Protein AF-A0AAU7JBZ3-F1 (afdb_monomer)

Radius of gyration: 25.98 Å; Cα contacts (8 Å, |Δi|>4): 97; chains: 1; bounding box: 43×74×64 Å

Foldseek 3Di:
DDDDDDDDDDDDDDDDDDDDDDDDPPVCCLVVVLVVLLVVCVVCLPDQDAVVSVVVNCVSQVWDWADDPPAQWIWIDDPPDPDIQIWRRPPPTPSVSSVVSSVCCVVGGDPD

pLDDT: mean 71.48, std 16.35, range [36.88, 90.06]

Organism: NCBI:txid3149229

Solvent-accessible surface area (backbone atoms only — not comparable to full-atom values): 7228 Å² total; per-residue (Å²): 132,86,80,85,85,74,90,77,88,86,81,85,88,82,86,80,90,78,84,82,80,87,83,83,84,65,92,54,56,80,66,46,55,57,51,47,56,56,51,48,46,68,75,44,35,77,49,90,58,47,69,64,58,54,44,52,52,28,58,69,38,72,32,47,72,44,75,43,95,86,50,62,40,31,40,39,39,41,94,88,42,96,62,70,51,77,40,63,62,56,82,72,40,58,36,67,54,48,51,50,49,52,51,49,42,75,75,60,39,64,90,122

Secondary structure (DSSP, 8-state):
---------------------S----TTHHHHHHHHHHHHHHH-TTS---HHHHHHHHHHTT-EEEE-SSSSEEEEE-SS-SS-EEEE-SSSPPHHHHHHHHHHHHHH----

Mean predicted aligned error: 14.29 Å

Sequence (112 aa):
MLVRCAFQADPARIAGWTSRPLGLFSPNSALNAKQDLLAQMRRNPAGDWSIGDVEVLCRQHGLTFIRGAGTSHCHVKHRAAPEMLTIPARRPIKPVYIRLLVRYILQHGDAR

Structure (mmCIF, N/CA/C/O backbone):
data_AF-A0AAU7JBZ3-F1
#
_entry.id   AF-A0AAU7JBZ3-F1
#
loop_
_atom_site.group_PDB
_atom_site.id
_atom_site.type_symbol
_atom_site.label_atom_id
_atom_site.label_alt_id
_atom_site.label_comp_id
_atom_site.label_asym_id
_atom_site.label_entity_id
_atom_site.label_seq_id
_atom_site.pdbx_PDB_ins_code
_atom_site.Cartn_x
_atom_site.Cartn_y
_atom_site.Cartn_z
_atom_site.occupancy
_atom_site.B_iso_or_equiv
_atom_site.auth_seq_id
_atom_site.auth_comp_id
_atom_site.auth_asym_id
_atom_site.auth_atom_id
_atom_site.pdbx_PDB_model_num
ATOM 1 N N . MET A 1 1 ? -31.923 -60.349 42.322 1.00 41.91 1 MET A N 1
ATOM 2 C CA . MET A 1 1 ? -31.079 -59.218 41.878 1.00 41.91 1 MET A CA 1
ATOM 3 C C . MET A 1 1 ? -32.030 -58.068 41.549 1.00 41.91 1 MET A C 1
ATOM 5 O O . MET A 1 1 ? -32.618 -58.109 40.486 1.00 41.91 1 MET A O 1
ATOM 9 N N . LEU A 1 2 ? -32.456 -57.174 42.460 1.00 42.59 2 LEU A N 1
ATOM 10 C CA . LEU A 1 2 ? -31.678 -56.281 43.349 1.00 42.59 2 LEU A CA 1
ATOM 11 C C . LEU A 1 2 ? -30.587 -55.584 42.509 1.00 42.59 2 LEU A C 1
ATOM 13 O O . LEU A 1 2 ? -29.749 -56.286 41.967 1.00 42.59 2 LEU A O 1
ATOM 17 N N . VAL A 1 3 ? -30.540 -54.263 42.312 1.00 45.34 3 VAL A N 1
ATOM 18 C CA . VAL A 1 3 ? -30.856 -53.160 43.230 1.00 45.34 3 VAL A CA 1
ATOM 19 C C . VAL A 1 3 ? -31.169 -51.880 42.431 1.00 45.34 3 VAL A C 1
ATOM 21 O O . VAL A 1 3 ? -30.595 -51.630 41.376 1.00 45.34 3 VAL A O 1
ATOM 24 N N . ARG A 1 4 ? -32.076 -51.069 42.986 1.00 43.22 4 ARG A N 1
ATOM 25 C CA . ARG A 1 4 ? -32.376 -49.669 42.649 1.00 43.22 4 ARG A CA 1
ATOM 26 C C . ARG A 1 4 ? -31.090 -48.830 42.564 1.00 43.22 4 ARG A C 1
ATOM 28 O O . ARG A 1 4 ? -30.389 -48.726 43.564 1.00 43.22 4 ARG A O 1
ATOM 35 N N . CYS A 1 5 ? -30.831 -48.139 41.457 1.00 36.88 5 CYS A N 1
ATOM 36 C CA . CYS A 1 5 ? -29.909 -47.002 41.504 1.00 36.88 5 CYS A CA 1
ATOM 37 C C . CYS A 1 5 ? -30.687 -45.764 41.944 1.00 36.88 5 CYS A C 1
ATOM 39 O O . CYS A 1 5 ? -31.597 -45.291 41.263 1.00 36.88 5 CYS A O 1
ATOM 41 N N . ALA A 1 6 ? -30.360 -45.334 43.158 1.00 47.75 6 ALA A N 1
ATOM 42 C CA . ALA A 1 6 ? -30.934 -44.209 43.852 1.00 47.75 6 ALA A CA 1
ATOM 43 C C . ALA A 1 6 ? -30.585 -42.883 43.167 1.00 47.75 6 ALA A C 1
ATOM 45 O O . ALA A 1 6 ? -29.452 -42.620 42.772 1.00 47.75 6 ALA A O 1
ATOM 46 N N . PHE A 1 7 ? -31.615 -42.052 43.089 1.00 44.12 7 PHE A N 1
ATOM 47 C CA . PHE A 1 7 ? -31.549 -40.604 43.091 1.00 44.12 7 PHE A CA 1
ATOM 48 C C . PHE A 1 7 ? -30.778 -40.133 44.334 1.00 44.12 7 PHE A C 1
ATOM 50 O O . PHE A 1 7 ? -31.244 -40.332 45.455 1.00 44.12 7 PHE A O 1
ATOM 57 N N . GLN A 1 8 ? -29.627 -39.496 44.137 1.00 50.44 8 GLN A N 1
ATOM 58 C CA . GLN A 1 8 ? -28.984 -38.677 45.160 1.00 50.44 8 GLN A CA 1
ATOM 59 C C . GLN A 1 8 ? -28.592 -37.346 44.513 1.00 50.44 8 GLN A C 1
ATOM 61 O O . GLN A 1 8 ? -27.662 -37.265 43.713 1.00 50.44 8 GLN A O 1
ATOM 66 N N . ALA A 1 9 ? -29.374 -36.317 44.822 1.00 41.81 9 ALA A N 1
ATOM 67 C CA . ALA A 1 9 ? -28.968 -34.931 44.692 1.00 41.81 9 ALA A CA 1
ATOM 68 C C . ALA A 1 9 ? -28.212 -34.555 45.972 1.00 41.81 9 ALA A C 1
ATOM 70 O O . ALA A 1 9 ? -28.765 -34.720 47.058 1.00 41.81 9 ALA A O 1
ATOM 71 N N . ASP A 1 10 ? -26.994 -34.030 45.836 1.00 52.62 10 ASP A N 1
ATOM 72 C CA . ASP A 1 10 ? -26.283 -33.363 46.928 1.00 52.62 10 ASP A CA 1
ATOM 73 C C . ASP A 1 10 ? -26.300 -31.837 46.705 1.00 52.62 10 ASP A C 1
ATOM 75 O O . ASP A 1 10 ? -25.863 -31.359 45.650 1.00 52.62 10 ASP A O 1
ATOM 79 N N . PRO A 1 11 ? -26.854 -31.059 47.655 1.00 54.41 11 PRO A N 1
ATOM 80 C CA . PRO A 1 11 ? -27.002 -29.614 47.560 1.00 54.41 11 PRO A CA 1
ATOM 81 C C . PRO A 1 11 ? -25.849 -28.847 48.234 1.00 54.41 11 PRO A C 1
ATOM 83 O O . PRO A 1 11 ? -25.320 -29.258 49.257 1.00 54.41 11 PRO A O 1
ATOM 86 N N . ALA A 1 12 ? -25.604 -27.632 47.729 1.00 46.31 12 ALA A N 1
ATOM 87 C CA . ALA A 1 12 ? -24.965 -26.501 48.423 1.00 46.31 12 ALA A CA 1
ATOM 88 C C . ALA A 1 12 ? -23.424 -26.556 48.610 1.00 46.31 12 ALA A C 1
ATOM 90 O O . ALA A 1 12 ? -22.854 -27.404 49.275 1.00 46.31 12 ALA A O 1
ATOM 91 N N . ARG A 1 13 ? -22.709 -25.638 47.944 1.00 47.75 13 ARG A N 1
ATOM 92 C CA . ARG A 1 13 ? -22.163 -24.373 48.503 1.00 47.75 13 ARG A CA 1
ATOM 93 C C . ARG A 1 13 ? -20.866 -24.522 49.312 1.00 47.75 13 ARG A C 1
ATOM 95 O O . ARG A 1 13 ? -20.899 -24.679 50.522 1.00 47.75 13 ARG A O 1
ATOM 102 N N . ILE A 1 14 ? -19.761 -24.194 48.646 1.00 53.84 14 ILE A N 1
ATOM 103 C CA . ILE A 1 14 ? -18.653 -23.380 49.177 1.00 53.84 14 ILE A CA 1
ATOM 104 C C . ILE A 1 14 ? -18.144 -22.545 47.983 1.00 53.84 14 ILE A C 1
ATOM 106 O O . ILE A 1 14 ? -17.627 -23.082 47.017 1.00 53.84 14 ILE A O 1
ATOM 110 N N . ALA A 1 15 ? -18.633 -21.321 47.773 1.00 46.28 15 ALA A N 1
ATOM 111 C CA . ALA A 1 15 ? -18.069 -20.072 48.292 1.00 46.28 15 ALA A CA 1
ATOM 112 C C . ALA A 1 15 ? -16.550 -19.934 48.057 1.00 46.28 15 ALA A C 1
ATOM 114 O O . ALA A 1 15 ? -15.773 -20.651 48.674 1.00 46.28 15 ALA A O 1
ATOM 115 N N . GLY A 1 16 ? -16.144 -18.944 47.247 1.00 38.59 16 GLY A N 1
ATOM 116 C CA . GLY A 1 16 ? -14.800 -18.356 47.352 1.00 38.59 16 GLY A CA 1
ATOM 117 C C . GLY A 1 16 ? -14.021 -18.173 46.050 1.00 38.59 16 GLY A C 1
ATOM 118 O O . GLY A 1 16 ? -13.092 -18.915 45.777 1.00 38.59 16 GLY A O 1
ATOM 119 N N . TRP A 1 17 ? -14.383 -17.142 45.285 1.00 53.94 17 TRP A N 1
ATOM 120 C CA . TRP A 1 17 ? -13.453 -16.166 44.703 1.00 53.94 17 TRP A CA 1
ATOM 121 C C . TRP A 1 17 ? -12.099 -16.692 44.192 1.00 53.94 17 TRP A C 1
ATOM 123 O O . TRP A 1 17 ? -11.090 -16.610 44.887 1.00 53.94 17 TRP A O 1
ATOM 133 N N . THR A 1 18 ? -12.037 -17.025 42.902 1.00 58.25 18 THR A N 1
ATOM 134 C CA . THR A 1 18 ? -10.880 -16.633 42.092 1.00 58.25 18 THR A CA 1
ATOM 135 C C . THR A 1 18 ? -11.340 -15.939 40.815 1.00 58.25 18 THR A C 1
ATOM 137 O O . THR A 1 18 ? -12.317 -16.290 40.158 1.00 58.25 18 THR A O 1
ATOM 140 N N . SER A 1 19 ? -10.654 -14.837 40.565 1.00 49.12 19 SER A N 1
ATOM 141 C CA . SER A 1 19 ? -10.862 -13.839 39.536 1.00 49.12 19 SER A CA 1
ATOM 142 C C . SER A 1 19 ? -10.791 -14.357 38.095 1.00 49.12 19 SER A C 1
ATOM 144 O O . SER A 1 19 ? -9.793 -14.947 37.705 1.00 49.12 19 SER A O 1
ATOM 146 N N . ARG A 1 20 ? -11.735 -13.849 37.288 1.00 55.03 20 ARG A N 1
ATOM 147 C CA . ARG A 1 20 ? -11.538 -13.306 35.924 1.00 55.03 20 ARG A CA 1
ATOM 148 C C . ARG A 1 20 ? -11.320 -14.313 34.769 1.00 55.03 20 ARG A C 1
ATOM 150 O O . ARG A 1 20 ? -10.921 -15.449 34.972 1.00 55.03 20 ARG A O 1
ATOM 157 N N . PRO A 1 21 ? -11.736 -13.911 33.552 1.00 50.44 21 PRO A N 1
ATOM 158 C CA . PRO A 1 21 ? -12.649 -14.694 32.726 1.00 50.44 21 PRO A CA 1
ATOM 159 C C . PRO A 1 21 ? -11.966 -15.675 31.775 1.00 50.44 21 PRO A C 1
ATOM 161 O O . PRO A 1 21 ? -10.817 -15.511 31.369 1.00 50.44 21 PRO A O 1
ATOM 164 N N . LEU A 1 22 ? -12.766 -16.658 31.365 1.00 54.81 22 LEU A N 1
ATOM 165 C CA . LEU A 1 22 ? -12.526 -17.520 30.220 1.00 54.81 22 LEU A CA 1
ATOM 166 C C . LEU A 1 22 ? -12.202 -16.693 28.970 1.00 54.81 22 LEU A C 1
ATOM 168 O O . LEU A 1 22 ? -13.029 -15.915 28.504 1.00 54.81 22 LEU A O 1
ATOM 172 N N . GLY A 1 23 ? -11.024 -16.966 28.414 1.00 51.78 23 GLY A N 1
ATOM 173 C CA . GLY A 1 23 ? -10.789 -16.973 26.975 1.00 51.78 23 GLY A CA 1
ATOM 174 C C . GLY A 1 23 ? -10.597 -15.612 26.316 1.00 51.78 23 GLY A C 1
ATOM 175 O O . GLY A 1 23 ? -11.556 -14.900 26.062 1.00 51.78 23 GLY A O 1
ATOM 176 N N . LEU A 1 24 ? -9.348 -15.319 25.949 1.00 50.56 24 LEU A N 1
ATOM 177 C CA . LEU A 1 24 ? -8.942 -14.864 24.606 1.00 50.56 24 LEU A CA 1
ATOM 178 C C . LEU A 1 24 ? -7.422 -14.622 24.584 1.00 50.56 24 LEU A C 1
ATOM 180 O O . LEU A 1 24 ? -6.941 -13.581 24.155 1.00 50.56 24 LEU A O 1
ATOM 184 N N . PHE A 1 25 ? -6.630 -15.599 25.029 1.00 48.41 25 PHE A N 1
ATOM 185 C CA . PHE A 1 25 ? -5.242 -15.683 24.573 1.00 48.41 25 PHE A CA 1
ATOM 186 C C . PHE A 1 25 ? -5.228 -16.664 23.405 1.00 48.41 25 PHE A C 1
ATOM 188 O O . PHE A 1 25 ? -4.929 -17.843 23.557 1.00 48.41 25 PHE A O 1
ATOM 195 N N . SER A 1 26 ? -5.688 -16.189 22.246 1.00 51.88 26 SER A N 1
ATOM 196 C CA . SER A 1 26 ? -5.518 -16.923 20.995 1.00 51.88 26 SER A CA 1
ATOM 197 C C . SER A 1 26 ? -4.044 -16.803 20.598 1.00 51.88 26 SER A C 1
ATOM 199 O O . SER A 1 26 ? -3.598 -15.686 20.338 1.00 51.88 26 SER A O 1
ATOM 201 N N . PRO A 1 27 ? -3.266 -17.898 20.524 1.00 50.56 27 PRO A N 1
ATOM 202 C CA . PRO A 1 27 ? -1.858 -17.840 20.127 1.00 50.56 27 PRO A CA 1
ATOM 203 C C . PRO A 1 27 ? -1.661 -17.553 18.623 1.00 50.56 27 PRO A C 1
ATOM 205 O O . PRO A 1 27 ? -0.548 -17.650 18.120 1.00 50.56 27 PRO A O 1
ATOM 208 N N . ASN A 1 28 ? -2.717 -17.168 17.895 1.00 49.78 28 ASN A N 1
ATOM 209 C CA . ASN A 1 28 ? -2.697 -16.940 16.448 1.00 49.78 28 ASN A CA 1
ATOM 210 C C . ASN A 1 28 ? -2.698 -15.451 16.045 1.00 49.78 28 ASN A C 1
ATOM 212 O O . ASN A 1 28 ? -3.157 -15.078 14.964 1.00 49.78 28 ASN A O 1
ATOM 216 N N . SER A 1 29 ? -2.172 -14.575 16.903 1.00 54.78 29 SER A N 1
ATOM 217 C CA . SER A 1 29 ? -2.165 -13.119 16.690 1.00 54.78 29 SER A CA 1
ATOM 218 C C . SER A 1 29 ? -1.404 -12.681 15.431 1.00 54.78 29 SER A C 1
ATOM 220 O O . SER A 1 29 ? -1.767 -11.685 14.815 1.00 54.78 29 SER A O 1
ATOM 222 N N . ALA A 1 30 ? -0.387 -13.431 14.995 1.00 49.97 30 ALA A N 1
ATOM 223 C CA . ALA A 1 30 ? 0.414 -13.072 13.821 1.00 49.97 30 ALA A CA 1
ATOM 224 C C . ALA A 1 30 ? -0.270 -13.384 12.473 1.00 49.97 30 ALA A C 1
ATOM 226 O O . ALA A 1 30 ? -0.023 -12.683 11.490 1.00 49.97 30 ALA A O 1
ATOM 227 N N . LEU A 1 31 ? -1.136 -14.407 12.418 1.00 51.12 31 LEU A N 1
ATOM 228 C CA . LEU A 1 31 ? -1.934 -14.730 11.226 1.00 51.12 31 LEU A CA 1
ATOM 229 C C . LEU A 1 31 ? -3.208 -13.876 11.166 1.00 51.12 31 LEU A C 1
ATOM 231 O O . LEU A 1 31 ? -3.542 -13.352 10.103 1.00 51.12 31 LEU A O 1
ATOM 235 N N . ASN A 1 32 ? -3.855 -13.644 12.315 1.00 52.75 32 ASN A N 1
ATOM 236 C CA . ASN A 1 32 ? -5.060 -12.818 12.379 1.00 52.75 32 ASN A CA 1
ATOM 237 C C . ASN A 1 32 ? -4.776 -11.332 12.143 1.00 52.75 32 ASN A C 1
ATOM 239 O O . ASN A 1 32 ? -5.555 -10.701 11.443 1.00 52.75 32 ASN A O 1
ATOM 243 N N . ALA A 1 33 ? -3.665 -10.766 12.636 1.00 55.00 33 ALA A N 1
ATOM 244 C CA . ALA A 1 33 ? -3.382 -9.333 12.471 1.00 55.00 33 ALA A CA 1
ATOM 245 C C . ALA A 1 33 ? -3.265 -8.893 10.999 1.00 55.00 33 ALA A C 1
ATOM 247 O O . ALA A 1 33 ? -3.677 -7.784 10.657 1.00 55.00 33 ALA A O 1
ATOM 248 N N . LYS A 1 34 ? -2.744 -9.764 10.119 1.00 57.03 34 LYS A N 1
ATOM 249 C CA . LYS A 1 34 ? -2.679 -9.507 8.667 1.00 57.03 34 LYS A CA 1
ATOM 250 C C . LYS A 1 34 ? -4.078 -9.445 8.050 1.00 57.03 34 LYS A C 1
ATOM 252 O O . LYS A 1 34 ? -4.380 -8.574 7.241 1.00 57.03 34 LYS A O 1
ATOM 257 N N . GLN A 1 35 ? -4.938 -10.381 8.445 1.00 60.94 35 GLN A N 1
ATOM 258 C CA . GLN A 1 35 ? -6.304 -10.484 7.938 1.00 60.94 35 GLN A CA 1
ATOM 259 C C . GLN A 1 35 ? -7.217 -9.398 8.518 1.00 60.94 35 GLN A C 1
ATOM 261 O O . GLN A 1 35 ? -8.136 -8.951 7.833 1.00 60.94 35 GLN A O 1
ATOM 266 N N . ASP A 1 36 ? -6.950 -8.949 9.745 1.00 74.31 36 ASP A N 1
ATOM 267 C CA . ASP A 1 36 ? -7.774 -7.974 10.455 1.00 74.31 36 ASP A CA 1
ATOM 268 C C . ASP A 1 36 ? -7.731 -6.606 9.765 1.00 74.31 36 ASP A C 1
ATOM 270 O O . ASP A 1 36 ? -8.775 -6.041 9.445 1.00 74.31 36 ASP A O 1
ATOM 274 N N . LEU A 1 37 ? -6.540 -6.109 9.407 1.00 81.25 37 LEU A N 1
ATOM 275 C CA . LEU A 1 37 ? -6.408 -4.805 8.748 1.00 81.25 37 LEU A CA 1
ATOM 276 C C . LEU A 1 37 ? -7.048 -4.798 7.348 1.00 81.25 37 LEU A C 1
ATOM 278 O O . LEU A 1 37 ? -7.790 -3.874 7.005 1.00 81.25 37 LEU A O 1
ATOM 282 N N . LEU A 1 38 ? -6.836 -5.858 6.556 1.00 84.50 38 LEU A N 1
ATOM 283 C CA . LEU A 1 38 ? -7.477 -6.009 5.245 1.00 84.50 38 LEU A CA 1
ATOM 284 C C . LEU A 1 38 ? -9.006 -6.087 5.375 1.00 84.50 38 LEU A C 1
ATOM 286 O O . LEU A 1 38 ? -9.737 -5.458 4.604 1.00 84.50 38 LEU A O 1
ATOM 290 N N . ALA A 1 39 ? -9.506 -6.843 6.356 1.00 83.88 39 ALA A N 1
ATOM 291 C CA . ALA A 1 39 ? -10.934 -6.969 6.616 1.00 83.88 39 ALA A CA 1
ATOM 292 C C . ALA A 1 39 ? -11.550 -5.640 7.077 1.00 83.88 39 ALA A C 1
ATOM 294 O O . ALA A 1 39 ? -12.655 -5.305 6.645 1.00 83.88 39 ALA A O 1
ATOM 295 N N . GLN A 1 40 ? -10.842 -4.859 7.895 1.00 84.12 40 GLN A N 1
ATOM 296 C CA . GLN A 1 40 ? -11.270 -3.533 8.338 1.00 84.12 40 GLN A CA 1
ATOM 297 C C . GLN A 1 40 ? -11.325 -2.536 7.173 1.00 84.12 40 GLN A C 1
ATOM 299 O O . GLN A 1 40 ? -12.359 -1.892 6.987 1.00 84.12 40 GLN A O 1
ATOM 304 N N . MET A 1 41 ? -10.293 -2.481 6.321 1.00 84.69 41 MET A N 1
ATOM 305 C CA . MET A 1 41 ? -10.300 -1.648 5.107 1.00 84.69 41 MET A CA 1
ATOM 306 C C . MET A 1 41 ? -11.403 -2.056 4.124 1.00 84.69 41 MET A C 1
ATOM 308 O O . MET A 1 41 ? -11.995 -1.204 3.460 1.00 84.69 41 MET A O 1
ATOM 312 N N . ARG A 1 42 ? -11.731 -3.353 4.049 1.00 84.62 42 ARG A N 1
ATOM 313 C CA . ARG A 1 42 ? -12.827 -3.856 3.209 1.00 84.62 42 ARG A CA 1
ATOM 314 C C . ARG A 1 42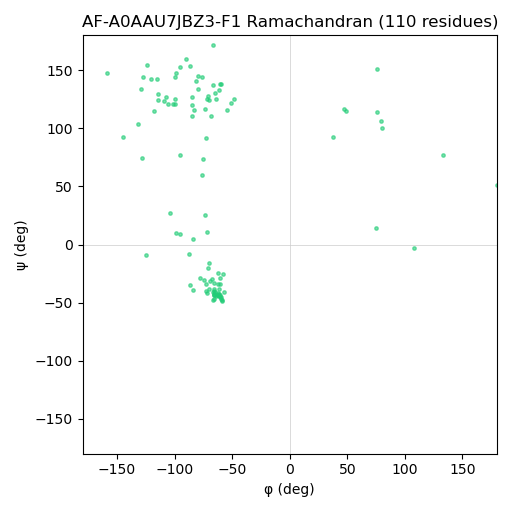 ? -14.208 -3.502 3.763 1.00 84.62 42 ARG A C 1
ATOM 316 O O . ARG A 1 42 ? -15.097 -3.178 2.980 1.00 84.62 42 ARG A O 1
ATOM 323 N N . ARG A 1 43 ? -14.396 -3.571 5.086 1.00 86.00 43 ARG A N 1
ATOM 324 C CA . ARG A 1 43 ? -15.659 -3.222 5.765 1.00 86.00 43 ARG A CA 1
ATOM 325 C C . ARG A 1 43 ? -15.912 -1.717 5.763 1.00 86.00 43 ARG A C 1
ATOM 327 O O . ARG A 1 43 ? -17.039 -1.303 5.520 1.00 86.00 43 ARG A O 1
ATOM 334 N N . ASN A 1 44 ? -14.876 -0.913 6.004 1.00 87.31 44 ASN A N 1
ATOM 335 C CA . ASN A 1 44 ? -14.975 0.541 6.051 1.00 87.31 44 ASN A CA 1
ATOM 336 C C . ASN A 1 44 ? -13.935 1.224 5.144 1.00 87.31 44 ASN A C 1
ATOM 338 O O . ASN A 1 44 ? -12.970 1.812 5.632 1.00 87.31 44 ASN A O 1
ATOM 342 N N . PRO A 1 45 ? -14.118 1.209 3.812 1.00 82.81 45 PRO A N 1
ATOM 343 C CA . PRO A 1 45 ? -13.167 1.829 2.890 1.00 82.81 45 PRO A CA 1
ATOM 344 C C . PRO A 1 45 ? -13.159 3.365 2.948 1.00 82.81 45 PRO A C 1
ATOM 346 O O . PRO A 1 45 ? -12.231 3.971 2.424 1.00 82.81 45 PRO A O 1
ATOM 349 N N . ALA A 1 46 ? -14.180 3.996 3.542 1.00 82.25 46 ALA A N 1
ATOM 350 C CA . ALA A 1 46 ? -14.288 5.451 3.700 1.00 82.25 46 ALA A CA 1
ATOM 351 C C . ALA A 1 46 ? -13.787 5.958 5.064 1.00 82.25 46 ALA A C 1
ATOM 353 O O . ALA A 1 46 ? -13.993 7.124 5.383 1.00 82.25 46 ALA A O 1
ATOM 354 N N . GLY A 1 47 ? -13.154 5.091 5.861 1.00 80.81 47 GLY A N 1
ATOM 355 C CA . GLY A 1 47 ? -12.513 5.490 7.110 1.00 80.81 47 GLY A CA 1
ATOM 356 C C . GLY A 1 47 ? -11.301 6.403 6.905 1.00 80.81 47 GLY A C 1
ATOM 357 O O . GLY A 1 47 ? -10.810 6.587 5.788 1.00 80.81 47 GLY A O 1
ATOM 358 N N . ASP A 1 48 ? -10.792 6.936 8.013 1.00 81.75 48 ASP A N 1
ATOM 359 C CA . ASP A 1 48 ? -9.622 7.817 8.069 1.00 81.75 48 ASP A CA 1
ATOM 360 C C . ASP A 1 48 ? -8.297 7.055 7.898 1.00 81.75 48 ASP A C 1
ATOM 362 O O . ASP A 1 48 ? -7.424 7.059 8.765 1.00 81.75 48 ASP A O 1
ATOM 366 N N . TRP A 1 49 ? -8.134 6.382 6.758 1.00 84.69 49 TRP A N 1
ATOM 367 C CA . TRP A 1 49 ? -6.946 5.582 6.474 1.00 84.69 49 TRP A CA 1
ATOM 368 C C . TRP A 1 49 ? -5.717 6.457 6.224 1.00 84.69 49 TRP A C 1
ATOM 370 O O . TRP A 1 49 ? -5.708 7.366 5.385 1.00 84.69 49 TRP A O 1
ATOM 380 N N . SER A 1 50 ? -4.646 6.152 6.948 1.00 84.31 50 SER A N 1
ATOM 381 C CA . SER A 1 50 ? -3.334 6.762 6.797 1.00 84.31 50 SER A CA 1
ATOM 382 C C . SER A 1 50 ? -2.519 6.030 5.736 1.00 84.31 50 SER A C 1
ATOM 384 O O . SER A 1 50 ? -2.633 4.819 5.551 1.00 84.31 50 SER A O 1
ATOM 386 N N . ILE A 1 51 ? -1.579 6.739 5.108 1.00 83.06 51 ILE A N 1
ATOM 387 C CA . ILE A 1 51 ? -0.576 6.089 4.256 1.00 83.06 51 ILE A CA 1
ATOM 388 C C . ILE A 1 51 ? 0.308 5.109 5.051 1.00 83.06 51 ILE A C 1
ATOM 390 O O . ILE A 1 51 ? 0.832 4.154 4.489 1.00 83.06 51 ILE A O 1
ATOM 394 N N . GLY A 1 52 ? 0.439 5.325 6.366 1.00 84.00 52 GLY A N 1
ATOM 395 C CA . GLY A 1 52 ? 1.109 4.389 7.270 1.00 84.00 52 GLY A CA 1
ATOM 396 C C . GLY A 1 52 ? 0.371 3.053 7.378 1.00 84.00 52 GLY A C 1
ATOM 397 O O . GLY A 1 52 ? 1.016 2.013 7.318 1.00 84.00 52 GLY A O 1
ATOM 398 N N . ASP A 1 53 ? -0.964 3.069 7.439 1.00 84.88 53 ASP A N 1
ATOM 399 C CA . ASP A 1 53 ? -1.772 1.841 7.487 1.00 84.88 53 ASP A CA 1
ATOM 400 C C . ASP A 1 53 ? -1.651 1.068 6.171 1.00 84.88 53 ASP A C 1
ATOM 402 O O . ASP A 1 53 ? -1.487 -0.149 6.163 1.00 84.88 53 ASP A O 1
ATOM 406 N N . VAL A 1 54 ? -1.655 1.793 5.045 1.00 85.12 54 VAL A N 1
ATOM 407 C CA . VAL A 1 54 ? -1.426 1.224 3.709 1.00 85.12 54 VAL A CA 1
ATOM 408 C C . VAL A 1 54 ? -0.035 0.599 3.604 1.00 85.12 54 VAL A C 1
ATOM 410 O O . VAL A 1 54 ? 0.101 -0.494 3.061 1.00 85.12 54 VAL A O 1
ATOM 413 N N . GLU A 1 55 ? 0.999 1.255 4.129 1.00 86.69 55 GLU A N 1
ATOM 414 C CA . GLU A 1 55 ? 2.360 0.719 4.135 1.00 86.69 55 GLU A CA 1
ATOM 415 C C . GLU A 1 55 ? 2.471 -0.554 4.980 1.00 86.69 55 GLU A C 1
ATOM 417 O O . GLU A 1 55 ? 3.074 -1.531 4.531 1.00 86.69 55 GLU A O 1
ATOM 422 N N . VAL A 1 56 ? 1.876 -0.567 6.177 1.00 87.00 56 VAL A N 1
ATOM 423 C CA . VAL A 1 56 ? 1.834 -1.756 7.041 1.00 87.00 56 VAL A CA 1
ATOM 424 C C . VAL A 1 56 ? 1.142 -2.906 6.316 1.00 87.00 56 VAL A C 1
ATOM 426 O O . VAL A 1 56 ? 1.706 -3.998 6.243 1.00 87.00 56 VAL A O 1
ATOM 429 N N . LEU A 1 57 ? -0.020 -2.650 5.708 1.00 86.44 57 LEU A N 1
ATOM 430 C CA . LEU A 1 57 ? -0.755 -3.648 4.935 1.00 86.44 57 LEU A CA 1
ATOM 431 C C . LEU A 1 57 ? 0.081 -4.184 3.763 1.00 86.44 57 LEU A C 1
ATOM 433 O O . LEU A 1 57 ? 0.172 -5.393 3.560 1.00 86.44 57 LEU A O 1
ATOM 437 N N . CYS A 1 58 ? 0.747 -3.298 3.020 1.00 86.19 58 CYS A N 1
ATOM 438 C CA . CYS A 1 58 ? 1.619 -3.690 1.916 1.00 86.19 58 CYS A CA 1
ATOM 439 C C . CYS A 1 58 ? 2.747 -4.613 2.394 1.00 86.19 58 CYS A C 1
ATOM 441 O O . CYS A 1 58 ? 2.936 -5.692 1.835 1.00 86.19 58 CYS A O 1
ATOM 443 N N . ARG A 1 59 ? 3.446 -4.237 3.472 1.00 83.81 59 ARG A N 1
ATOM 444 C CA . ARG A 1 59 ? 4.523 -5.049 4.059 1.00 83.81 59 ARG A CA 1
ATOM 445 C C . ARG A 1 59 ? 4.024 -6.410 4.547 1.00 83.81 59 ARG A C 1
ATOM 447 O O . ARG A 1 59 ? 4.722 -7.405 4.379 1.00 83.81 59 ARG A O 1
ATOM 454 N N . GLN A 1 60 ? 2.823 -6.471 5.121 1.00 83.62 60 GLN A N 1
ATOM 455 C CA . GLN A 1 60 ? 2.211 -7.718 5.594 1.00 83.62 60 GLN A CA 1
ATOM 456 C C . GLN A 1 60 ? 1.883 -8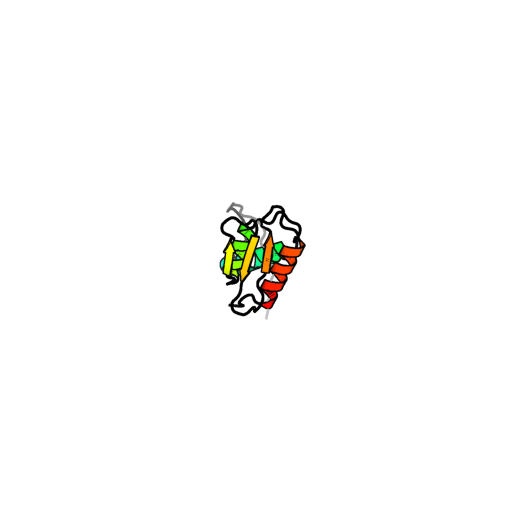.699 4.458 1.00 83.62 60 GLN A C 1
ATOM 458 O O . GLN A 1 60 ? 1.973 -9.910 4.671 1.00 83.62 60 GLN A O 1
ATOM 463 N N . HIS A 1 61 ? 1.531 -8.181 3.278 1.00 82.06 61 HIS A N 1
ATOM 464 C CA . HIS A 1 61 ? 1.151 -8.952 2.089 1.00 82.06 61 HIS A CA 1
ATOM 465 C C . HIS A 1 61 ? 2.282 -9.129 1.058 1.00 82.06 61 HIS A C 1
ATOM 467 O O . HIS A 1 61 ? 2.019 -9.589 -0.049 1.00 82.06 61 HIS A O 1
ATOM 473 N N . GLY A 1 62 ? 3.527 -8.762 1.391 1.00 82.06 62 GLY A N 1
ATOM 474 C CA . GLY A 1 62 ? 4.676 -8.914 0.484 1.00 82.06 62 GLY A CA 1
ATOM 475 C C . GLY A 1 62 ? 4.733 -7.889 -0.658 1.00 82.06 62 GLY A C 1
ATOM 476 O O . GLY A 1 62 ? 5.494 -8.048 -1.611 1.00 82.06 62 GLY A O 1
ATOM 477 N N . LEU A 1 63 ? 3.950 -6.813 -0.576 1.00 85.94 63 LEU A N 1
ATOM 478 C CA . LEU A 1 63 ? 3.941 -5.733 -1.558 1.00 85.94 63 LEU A CA 1
ATOM 479 C C . LEU A 1 63 ? 5.098 -4.757 -1.310 1.00 85.94 63 LEU A C 1
ATOM 481 O O . LEU A 1 63 ? 5.393 -4.368 -0.179 1.00 85.94 63 LEU A O 1
ATOM 485 N N . THR A 1 64 ? 5.716 -4.290 -2.393 1.00 85.69 64 THR A N 1
ATOM 486 C CA . THR A 1 64 ? 6.734 -3.239 -2.347 1.00 85.69 64 THR A CA 1
ATOM 487 C C . THR A 1 64 ? 6.055 -1.876 -2.319 1.00 85.69 64 THR A C 1
ATOM 489 O O . THR A 1 64 ? 5.394 -1.473 -3.278 1.00 85.69 64 THR A O 1
ATOM 492 N N . PHE A 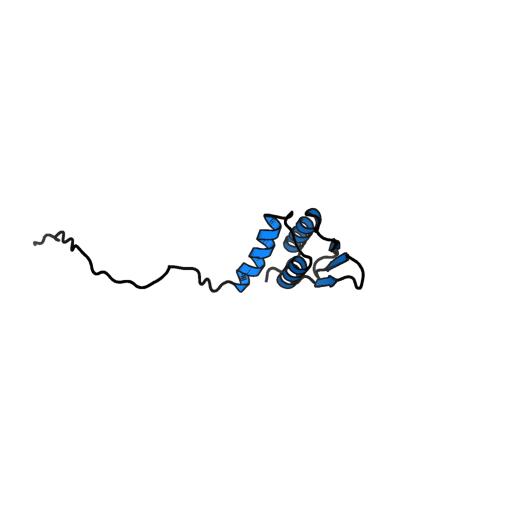1 65 ? 6.236 -1.156 -1.215 1.00 85.62 65 PHE A N 1
ATOM 493 C CA . PHE A 1 65 ? 5.708 0.189 -1.026 1.00 85.62 65 PHE A CA 1
ATOM 494 C C . PHE A 1 65 ? 6.809 1.231 -1.251 1.00 85.62 65 PHE A C 1
ATOM 496 O O . PHE A 1 65 ? 7.831 1.223 -0.568 1.00 85.62 65 PHE A O 1
ATOM 503 N N . ILE A 1 66 ? 6.602 2.132 -2.211 1.00 85.19 66 ILE A N 1
ATOM 5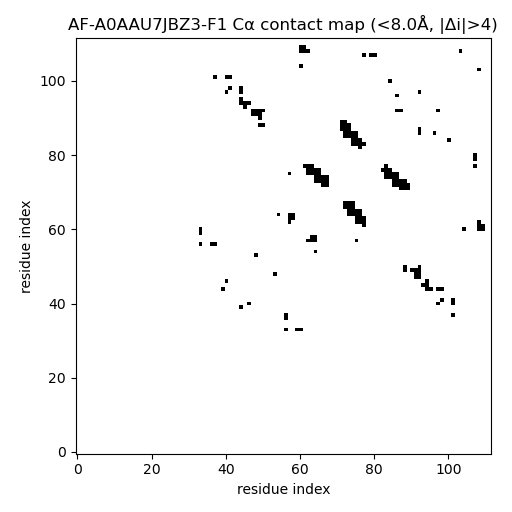04 C CA . ILE A 1 66 ? 7.559 3.171 -2.602 1.00 85.19 66 ILE A CA 1
ATOM 505 C C . ILE A 1 66 ? 6.921 4.531 -2.331 1.00 85.19 66 ILE A C 1
ATOM 507 O O . ILE A 1 66 ? 5.933 4.911 -2.964 1.00 85.19 66 ILE A O 1
ATOM 511 N N . ARG A 1 67 ? 7.501 5.288 -1.396 1.00 80.00 67 ARG A N 1
ATOM 512 C CA . ARG A 1 67 ? 7.127 6.691 -1.176 1.00 80.00 67 ARG A CA 1
ATOM 513 C C . ARG A 1 67 ? 7.805 7.568 -2.223 1.00 80.00 67 ARG A C 1
ATOM 515 O O . ARG A 1 67 ? 9.001 7.419 -2.463 1.00 80.00 67 ARG A O 1
ATOM 522 N N . GLY A 1 68 ? 7.057 8.487 -2.829 1.00 74.94 68 GLY A N 1
ATOM 523 C CA . GLY A 1 68 ? 7.641 9.514 -3.683 1.00 74.94 68 GLY A CA 1
ATOM 524 C C . GLY A 1 68 ? 8.546 10.444 -2.872 1.00 74.94 68 GLY A C 1
ATOM 525 O O . GLY A 1 68 ? 8.143 10.953 -1.826 1.00 74.94 68 GLY A O 1
ATOM 526 N N . ALA A 1 69 ? 9.772 10.676 -3.342 1.00 61.53 69 ALA A N 1
ATOM 527 C CA . ALA A 1 69 ? 10.735 11.577 -2.708 1.00 61.53 69 ALA A CA 1
ATOM 528 C C . ALA A 1 69 ? 10.361 13.050 -2.972 1.00 61.53 69 ALA A C 1
ATOM 530 O O . ALA A 1 69 ? 10.966 13.717 -3.804 1.00 61.53 69 ALA A O 1
ATOM 531 N N . GLY A 1 70 ? 9.316 13.538 -2.296 1.00 62.66 70 GLY A N 1
ATOM 532 C CA . GLY A 1 70 ? 8.813 14.914 -2.422 1.00 62.66 70 GLY A CA 1
ATOM 533 C C . GLY A 1 70 ? 7.479 15.048 -3.160 1.00 62.66 70 GLY A C 1
ATOM 534 O O . GLY A 1 70 ? 6.927 16.142 -3.226 1.00 62.66 70 GLY A O 1
ATOM 535 N N . THR A 1 71 ? 6.913 13.950 -3.668 1.00 63.62 71 THR A N 1
ATOM 536 C CA . THR A 1 71 ? 5.559 13.944 -4.233 1.00 63.62 71 THR A CA 1
ATOM 537 C C . THR A 1 71 ? 4.569 13.386 -3.217 1.00 63.62 71 THR A C 1
ATOM 539 O O . THR A 1 71 ? 4.862 12.451 -2.475 1.00 63.62 71 THR A O 1
ATOM 542 N N . SER A 1 72 ? 3.349 13.927 -3.185 1.00 74.56 72 SER A N 1
ATOM 543 C CA . SER A 1 72 ? 2.257 13.385 -2.363 1.00 74.56 72 SER A CA 1
ATOM 544 C C . SER A 1 72 ? 1.692 12.083 -2.936 1.00 74.56 72 SER A C 1
ATOM 546 O O . SER A 1 72 ? 0.526 11.782 -2.714 1.00 74.56 72 SER A O 1
ATOM 548 N N . HIS A 1 73 ? 2.470 11.331 -3.709 1.00 80.06 73 HIS A N 1
ATOM 549 C CA . HIS A 1 73 ? 2.059 10.080 -4.321 1.00 80.06 73 HIS A CA 1
ATOM 550 C C . HIS A 1 73 ? 2.884 8.941 -3.736 1.00 80.06 73 HIS A C 1
ATOM 552 O O . HIS A 1 73 ? 4.071 9.070 -3.437 1.00 80.06 73 HIS A O 1
ATOM 558 N N . CYS A 1 74 ? 2.226 7.813 -3.539 1.00 82.56 74 CYS A N 1
ATOM 559 C CA . CYS A 1 74 ? 2.856 6.567 -3.156 1.00 82.56 74 CYS A CA 1
ATOM 560 C C . CYS A 1 74 ? 2.563 5.535 -4.232 1.00 82.56 74 CYS A C 1
ATOM 562 O O . CYS A 1 74 ? 1.466 5.501 -4.791 1.00 82.56 74 CYS A O 1
ATOM 564 N N . HIS A 1 75 ? 3.550 4.700 -4.511 1.00 85.50 75 HIS A N 1
ATOM 565 C CA . HIS A 1 75 ? 3.456 3.654 -5.508 1.00 85.50 75 HIS A CA 1
ATOM 566 C C . HIS A 1 75 ? 3.532 2.298 -4.819 1.00 85.50 75 HIS A C 1
ATOM 568 O O . HIS A 1 75 ? 4.440 2.040 -4.029 1.00 85.50 75 HIS A O 1
ATOM 574 N N . VAL A 1 76 ? 2.580 1.431 -5.135 1.00 85.19 76 VAL A N 1
ATOM 575 C CA . VAL A 1 76 ? 2.546 0.043 -4.685 1.00 85.19 76 VAL A CA 1
ATOM 576 C C . VAL A 1 76 ? 2.870 -0.840 -5.882 1.00 85.19 76 VAL A C 1
ATOM 578 O O . VAL A 1 76 ? 2.261 -0.699 -6.945 1.00 85.19 76 VAL A O 1
ATOM 581 N N . LYS A 1 77 ? 3.852 -1.725 -5.715 1.00 84.19 77 LYS A N 1
ATOM 582 C CA . LYS A 1 77 ? 4.269 -2.700 -6.725 1.00 84.19 77 LYS A CA 1
ATOM 583 C C . LYS A 1 77 ? 4.280 -4.099 -6.129 1.00 84.19 77 LYS A C 1
ATOM 585 O O . LYS A 1 77 ? 4.699 -4.286 -4.988 1.00 84.19 77 LYS A O 1
ATOM 590 N N . HIS A 1 78 ? 3.9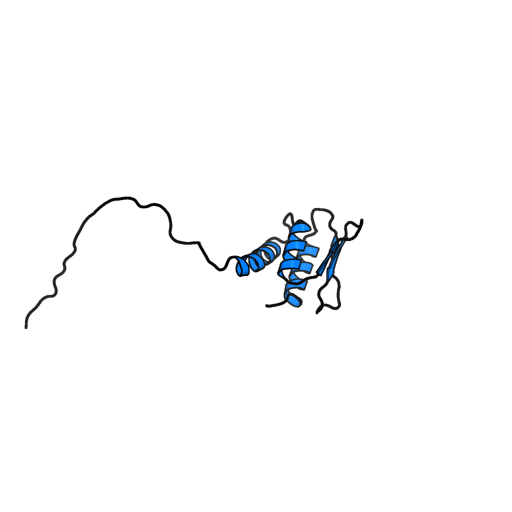13 -5.088 -6.930 1.00 83.38 78 HIS A N 1
ATOM 591 C CA . HIS A 1 78 ? 4.151 -6.498 -6.637 1.00 83.38 78 HIS A CA 1
ATOM 592 C C . HIS A 1 78 ? 4.928 -7.146 -7.777 1.00 83.38 78 HIS A C 1
ATOM 594 O O . HIS A 1 78 ? 4.859 -6.688 -8.912 1.00 83.38 78 HIS A O 1
ATOM 600 N N . ARG A 1 79 ? 5.673 -8.215 -7.483 1.00 80.19 79 ARG A N 1
ATOM 601 C CA . ARG A 1 79 ? 6.452 -8.937 -8.498 1.00 80.19 79 ARG A CA 1
ATOM 602 C C . ARG A 1 79 ? 5.561 -9.695 -9.488 1.00 80.19 79 ARG A C 1
ATOM 604 O O . ARG A 1 79 ? 5.954 -9.855 -10.638 1.00 80.19 79 ARG A O 1
ATOM 611 N N . ALA A 1 80 ? 4.396 -10.168 -9.046 1.00 76.44 80 ALA A N 1
ATOM 612 C CA . ALA A 1 80 ? 3.439 -10.894 -9.879 1.00 76.44 80 ALA A CA 1
ATOM 613 C C . ALA A 1 80 ? 2.457 -9.970 -10.618 1.00 76.44 80 ALA A C 1
ATOM 615 O O . ALA A 1 80 ? 1.707 -10.439 -11.471 1.00 76.44 80 ALA A O 1
ATOM 616 N N . ALA A 1 81 ? 2.450 -8.671 -10.308 1.00 78.06 81 ALA A N 1
ATOM 617 C CA . ALA A 1 81 ? 1.597 -7.698 -10.970 1.00 78.06 81 ALA A CA 1
ATOM 618 C C . ALA A 1 81 ? 2.392 -6.9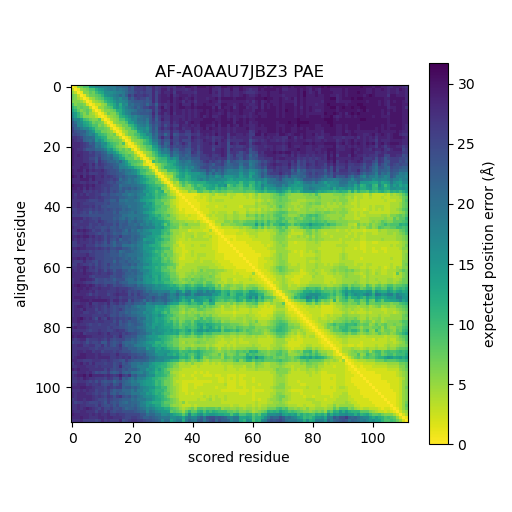21 -12.032 1.00 78.06 81 ALA A C 1
ATOM 620 O O . ALA A 1 81 ? 3.401 -6.295 -11.699 1.00 78.06 81 ALA A O 1
ATOM 621 N N . PRO A 1 82 ? 1.941 -6.893 -13.298 1.00 74.19 82 PRO A N 1
ATOM 622 C CA . PRO A 1 82 ? 2.536 -6.021 -14.310 1.00 74.19 82 PRO A CA 1
ATOM 623 C C . PRO A 1 82 ? 2.196 -4.540 -14.066 1.00 74.19 82 PRO A C 1
ATOM 625 O O . PRO A 1 82 ? 2.891 -3.652 -14.556 1.00 74.19 82 PRO A O 1
ATOM 628 N N . GLU A 1 83 ? 1.134 -4.266 -13.304 1.00 80.44 83 GLU A N 1
ATOM 629 C CA . GLU A 1 83 ? 0.641 -2.921 -13.023 1.00 80.44 83 GLU A CA 1
ATOM 630 C C . GLU A 1 83 ? 1.096 -2.380 -11.657 1.00 80.44 83 GLU A C 1
ATOM 632 O O . GLU A 1 83 ? 1.255 -3.108 -10.670 1.00 80.44 83 GLU A O 1
ATOM 637 N N . MET A 1 84 ? 1.291 -1.060 -11.609 1.00 83.56 84 MET A N 1
ATOM 638 C CA . MET A 1 84 ? 1.670 -0.307 -10.416 1.00 83.56 84 MET A CA 1
ATOM 639 C C . MET A 1 84 ? 0.494 0.544 -9.950 1.0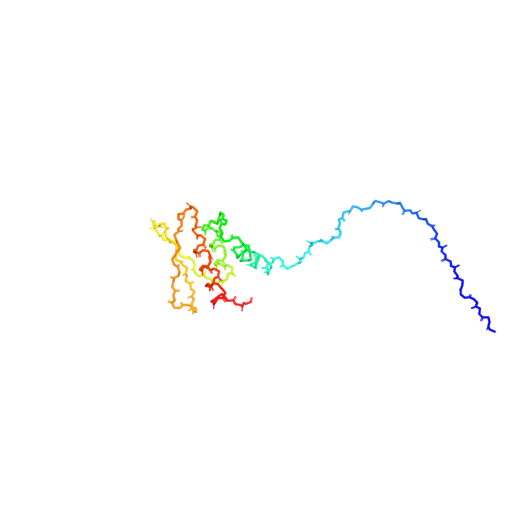0 83.56 84 MET A C 1
ATOM 641 O O . MET A 1 84 ? 0.018 1.412 -10.684 1.00 83.56 84 MET A O 1
ATOM 645 N N . LEU A 1 85 ? 0.072 0.359 -8.700 1.00 85.50 85 LEU A N 1
ATOM 646 C CA . LEU A 1 85 ? -0.999 1.159 -8.120 1.00 85.50 85 LEU A CA 1
ATOM 647 C C . LEU A 1 85 ? -0.424 2.465 -7.562 1.00 85.50 85 LEU A C 1
ATOM 649 O O . LEU A 1 85 ? 0.419 2.456 -6.665 1.00 85.50 85 LEU A O 1
ATOM 653 N N . THR A 1 86 ? -0.897 3.599 -8.079 1.00 87.94 86 THR A N 1
ATOM 654 C CA . THR A 1 86 ? -0.529 4.929 -7.574 1.00 87.94 86 THR A CA 1
ATOM 655 C C . THR A 1 86 ? -1.624 5.458 -6.653 1.00 87.94 86 THR A C 1
ATOM 657 O O . THR A 1 86 ? -2.770 5.621 -7.070 1.0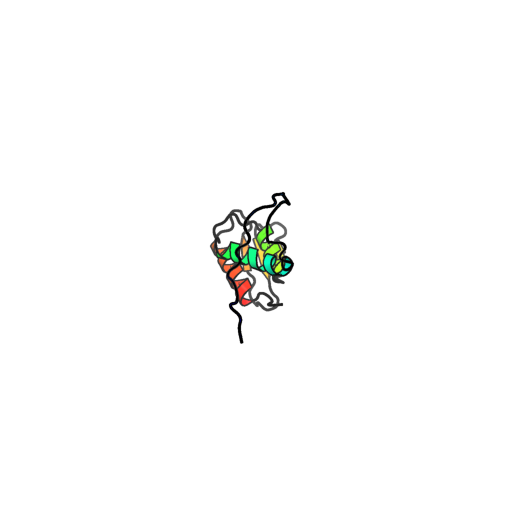0 87.94 86 THR A O 1
ATOM 660 N N . ILE A 1 87 ? -1.268 5.744 -5.402 1.00 84.31 87 ILE A N 1
ATOM 661 C CA . ILE A 1 87 ? -2.177 6.234 -4.364 1.00 84.31 87 ILE A CA 1
ATOM 662 C C . ILE A 1 87 ? -1.765 7.660 -3.977 1.00 84.31 87 ILE A C 1
ATOM 664 O O . ILE A 1 87 ? -0.614 7.878 -3.588 1.00 84.31 87 ILE A O 1
ATOM 668 N N . PRO A 1 88 ? -2.666 8.654 -4.053 1.00 83.94 88 PRO A N 1
ATOM 669 C CA . PRO A 1 88 ? -2.403 9.975 -3.504 1.00 83.94 88 PRO A CA 1
ATOM 670 C C . PRO A 1 88 ? -2.398 9.912 -1.968 1.00 83.94 88 PRO A C 1
ATOM 672 O O . PRO A 1 88 ? -3.366 9.495 -1.341 1.00 83.94 88 PRO A O 1
ATOM 675 N N . ALA A 1 89 ? -1.308 10.364 -1.361 1.00 74.75 89 ALA A N 1
ATOM 676 C CA . ALA A 1 89 ? -1.065 10.431 0.077 1.00 74.75 89 ALA A CA 1
ATOM 677 C C . ALA A 1 89 ? -1.647 11.693 0.747 1.00 74.75 89 ALA A C 1
ATOM 679 O O . ALA A 1 89 ? -1.431 11.913 1.941 1.00 74.75 89 ALA A O 1
ATOM 680 N N . ARG A 1 90 ? -2.388 12.538 0.009 1.00 75.69 90 ARG A N 1
ATOM 681 C CA . ARG A 1 90 ? -3.120 13.670 0.597 1.00 75.69 90 ARG A CA 1
ATOM 682 C C . ARG A 1 90 ? -4.323 13.137 1.379 1.00 75.69 90 ARG A C 1
ATOM 684 O O . ARG A 1 90 ? -5.145 12.414 0.826 1.00 75.69 90 ARG A O 1
ATOM 691 N N . ARG A 1 91 ? -4.419 13.504 2.658 1.00 73.69 91 ARG A N 1
ATOM 692 C CA . ARG A 1 91 ? -5.495 13.052 3.551 1.00 73.69 91 ARG A CA 1
ATOM 693 C C . ARG A 1 91 ? -6.794 13.842 3.323 1.00 73.69 91 ARG A C 1
ATOM 695 O O . ARG A 1 91 ? -6.704 15.051 3.092 1.00 73.69 91 ARG A O 1
ATOM 702 N N . PRO A 1 92 ? -7.972 13.202 3.451 1.00 77.00 92 PRO A N 1
ATOM 703 C CA . PRO A 1 92 ? -8.190 11.755 3.598 1.00 77.00 92 PRO A CA 1
ATOM 704 C C . PRO A 1 92 ? -8.011 11.002 2.264 1.00 77.00 92 PRO A C 1
ATOM 706 O O . PRO A 1 92 ? -8.361 11.517 1.198 1.00 77.00 92 PRO A O 1
ATOM 709 N N . ILE A 1 93 ? -7.464 9.777 2.310 1.00 82.69 93 ILE A N 1
ATOM 710 C CA . ILE A 1 93 ? -7.312 8.938 1.108 1.00 82.69 93 ILE A CA 1
ATOM 711 C C . ILE A 1 93 ? -8.711 8.618 0.582 1.00 82.69 93 ILE A C 1
ATOM 713 O O . ILE A 1 93 ? -9.552 8.098 1.313 1.00 82.69 93 ILE A O 1
ATOM 717 N N . LYS A 1 94 ? -8.978 8.912 -0.696 1.00 84.44 94 LYS A N 1
ATOM 718 C CA . LYS A 1 94 ? -10.308 8.641 -1.254 1.00 84.44 94 LYS A CA 1
ATOM 719 C C . LYS A 1 94 ? -10.615 7.135 -1.181 1.00 84.44 94 LYS A C 1
ATOM 721 O O . LYS A 1 94 ? -9.764 6.332 -1.577 1.00 84.44 94 LYS A O 1
ATOM 726 N N . PRO A 1 95 ? -11.851 6.743 -0.812 1.00 87.50 95 PRO A N 1
ATOM 727 C CA . PRO A 1 95 ? -12.235 5.338 -0.632 1.00 87.50 95 PRO A CA 1
ATOM 728 C C . PRO A 1 95 ? -12.036 4.485 -1.887 1.00 87.50 95 PRO A C 1
ATOM 730 O O . PRO A 1 95 ? -11.828 3.277 -1.798 1.00 87.50 95 PRO A O 1
ATOM 733 N N . VAL A 1 96 ? -12.070 5.104 -3.071 1.00 89.94 96 VAL A N 1
ATOM 734 C CA . VAL A 1 96 ? -11.778 4.432 -4.343 1.00 89.94 96 VAL A CA 1
ATOM 735 C C . VAL A 1 96 ? -10.384 3.796 -4.356 1.00 89.94 96 VAL A C 1
ATOM 737 O O . VAL A 1 96 ? -10.255 2.656 -4.789 1.00 89.94 96 VAL A O 1
ATOM 740 N N . TYR A 1 97 ? -9.360 4.462 -3.812 1.00 87.94 97 TYR A N 1
ATOM 741 C CA . TYR A 1 97 ? -7.995 3.928 -3.791 1.00 87.94 97 TYR A CA 1
ATOM 742 C C . TYR A 1 97 ? -7.841 2.786 -2.792 1.00 87.94 97 TYR A C 1
ATOM 744 O O . TYR A 1 97 ? -7.128 1.831 -3.075 1.00 87.94 97 TYR A O 1
ATOM 752 N N . ILE A 1 98 ? -8.560 2.836 -1.669 1.00 87.50 98 ILE A N 1
ATOM 753 C CA . ILE A 1 98 ? -8.591 1.740 -0.694 1.00 87.50 98 ILE A CA 1
ATOM 754 C C . ILE A 1 98 ? -9.257 0.504 -1.307 1.00 87.50 98 ILE A C 1
ATOM 756 O O . ILE A 1 98 ? -8.741 -0.603 -1.192 1.00 87.50 98 ILE A O 1
ATOM 760 N N . ARG A 1 99 ? -10.361 0.675 -2.047 1.00 90.06 99 ARG A N 1
ATOM 761 C CA . ARG A 1 99 ? -11.006 -0.435 -2.770 1.00 90.06 99 ARG A CA 1
ATOM 762 C C . ARG A 1 99 ? -10.093 -1.036 -3.840 1.00 90.06 99 ARG A C 1
ATOM 764 O O . ARG A 1 99 ? -10.056 -2.257 -3.971 1.00 90.06 99 ARG A O 1
ATOM 771 N N . LEU A 1 100 ? -9.368 -0.199 -4.587 1.00 89.88 100 LEU A N 1
ATOM 772 C CA . LEU A 1 100 ? -8.382 -0.657 -5.572 1.00 89.88 100 LEU A CA 1
ATOM 773 C C . LEU A 1 100 ? -7.236 -1.417 -4.898 1.00 89.88 100 LEU A C 1
ATOM 775 O O . LEU A 1 100 ? -6.889 -2.498 -5.356 1.00 89.88 100 LEU A O 1
ATOM 779 N N . LEU A 1 101 ? -6.721 -0.911 -3.776 1.00 87.75 101 LEU A N 1
ATOM 780 C CA . LEU A 1 101 ? -5.688 -1.578 -2.983 1.00 87.75 101 LEU A CA 1
ATOM 781 C C . LEU A 1 101 ? -6.151 -2.953 -2.486 1.00 87.75 101 LEU A C 1
ATOM 783 O O . LEU A 1 101 ? -5.433 -3.933 -2.647 1.00 87.75 101 LEU A O 1
ATOM 787 N N . VAL A 1 102 ? -7.362 -3.047 -1.929 1.00 88.25 102 VAL A N 1
ATOM 788 C CA . VAL A 1 102 ? -7.931 -4.323 -1.468 1.00 88.25 102 VAL A CA 1
ATOM 789 C C . VAL A 1 102 ? -8.055 -5.310 -2.628 1.00 88.25 102 VAL A C 1
ATOM 791 O O . VAL A 1 102 ? -7.678 -6.467 -2.479 1.00 88.25 102 VAL A O 1
ATOM 794 N N . ARG A 1 103 ? -8.553 -4.875 -3.793 1.00 88.31 103 ARG A N 1
ATOM 795 C CA . ARG A 1 103 ? -8.639 -5.733 -4.988 1.00 88.31 103 ARG A CA 1
ATOM 796 C C . ARG A 1 103 ? -7.262 -6.203 -5.448 1.00 88.31 103 ARG A C 1
ATOM 798 O O . ARG A 1 103 ? -7.095 -7.389 -5.699 1.00 88.31 103 ARG A O 1
ATOM 805 N N . TYR A 1 104 ? -6.290 -5.298 -5.479 1.00 87.31 104 TYR A N 1
ATOM 806 C CA . TYR A 1 104 ? -4.912 -5.601 -5.850 1.00 87.31 104 TYR A CA 1
ATOM 807 C C . TYR A 1 104 ? -4.286 -6.641 -4.911 1.00 87.31 104 TYR A C 1
ATOM 809 O O . TYR A 1 104 ? -3.688 -7.605 -5.373 1.00 87.31 104 TYR A O 1
ATOM 817 N N . ILE A 1 105 ? -4.496 -6.510 -3.597 1.00 85.50 105 ILE A N 1
ATOM 818 C CA . ILE A 1 105 ? -4.043 -7.493 -2.600 1.00 85.50 105 ILE A CA 1
ATOM 819 C C . ILE A 1 105 ? -4.759 -8.834 -2.767 1.00 85.50 105 ILE A C 1
ATOM 821 O O . ILE A 1 105 ? -4.132 -9.875 -2.639 1.00 85.50 105 ILE A O 1
ATOM 825 N N . LEU A 1 106 ? -6.060 -8.849 -3.053 1.00 83.62 106 LEU A N 1
ATOM 826 C CA . LEU A 1 106 ? -6.777 -10.108 -3.280 1.00 83.62 106 LEU A CA 1
ATOM 827 C C . LEU A 1 106 ? -6.317 -10.821 -4.560 1.00 83.62 106 LEU A C 1
ATOM 829 O O . LEU A 1 106 ? -6.378 -12.043 -4.622 1.00 83.62 106 LEU A O 1
ATOM 833 N N . GLN A 1 107 ? -5.875 -10.067 -5.565 1.00 85.31 107 GLN A N 1
ATOM 834 C CA . GLN A 1 107 ? -5.443 -10.597 -6.856 1.00 85.31 107 GLN A CA 1
ATOM 835 C C . GLN A 1 107 ? -3.964 -11.011 -6.881 1.00 85.31 107 GLN A C 1
ATOM 837 O O . GLN A 1 107 ? -3.619 -11.976 -7.558 1.00 85.31 107 GLN A O 1
ATOM 842 N N . HIS A 1 108 ? -3.100 -10.293 -6.159 1.00 82.75 108 HIS A N 1
ATOM 843 C CA . HIS A 1 108 ? -1.641 -10.463 -6.209 1.00 82.75 108 HIS A CA 1
ATOM 844 C C . HIS A 1 108 ? -0.986 -10.732 -4.853 1.00 82.75 108 HIS A C 1
ATOM 846 O O . HIS A 1 108 ? 0.205 -11.019 -4.807 1.00 82.75 108 HIS A O 1
ATOM 852 N N . GLY A 1 109 ? -1.718 -10.607 -3.748 1.00 73.00 109 GLY A N 1
ATOM 853 C CA . GLY A 1 109 ? -1.177 -10.833 -2.413 1.00 73.00 109 GLY A CA 1
ATOM 854 C C . GLY A 1 109 ? -0.690 -12.267 -2.257 1.00 73.00 109 GLY A C 1
ATOM 855 O O . GLY A 1 109 ? -1.390 -13.217 -2.608 1.00 73.00 109 GLY A O 1
ATOM 856 N N . ASP A 1 110 ? 0.514 -12.414 -1.714 1.00 63.06 110 ASP A N 1
ATOM 857 C CA . ASP A 1 110 ? 1.121 -13.723 -1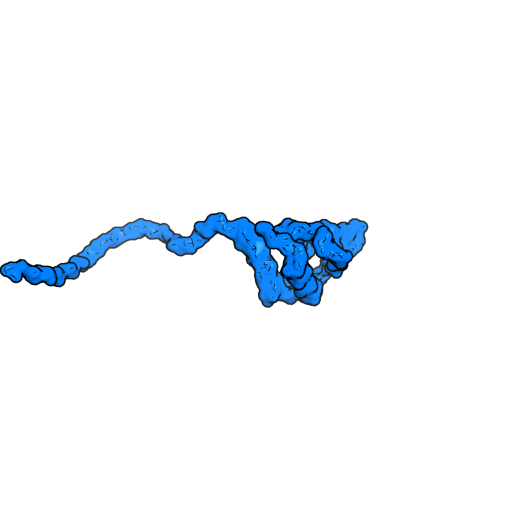.523 1.00 63.06 110 ASP A CA 1
ATOM 858 C C . ASP A 1 110 ? 0.340 -14.493 -0.443 1.00 63.06 110 ASP A C 1
ATOM 860 O O . ASP A 1 110 ? 0.364 -14.145 0.742 1.00 63.06 110 ASP A O 1
ATOM 864 N N . ALA A 1 111 ? -0.379 -15.542 -0.849 1.00 55.81 111 ALA A N 1
ATOM 865 C CA . ALA A 1 111 ? -0.905 -16.549 0.064 1.00 55.81 111 ALA A CA 1
ATOM 866 C C . ALA A 1 111 ? 0.276 -17.403 0.537 1.00 55.81 111 ALA A C 1
ATOM 868 O O . ALA A 1 111 ? 0.664 -18.358 -0.136 1.00 55.81 111 ALA A O 1
ATOM 869 N N . ARG A 1 112 ? 0.893 -17.013 1.653 1.00 46.19 112 ARG A N 1
ATOM 870 C CA . ARG A 1 112 ? 1.936 -17.811 2.297 1.00 46.19 112 ARG A CA 1
ATOM 871 C C . ARG A 1 112 ? 1.532 -18.250 3.688 1.00 46.19 112 ARG A C 1
ATOM 873 O O . ARG A 1 112 ? 1.108 -17.372 4.474 1.00 46.19 112 ARG A O 1
#